Protein AF-A0ABC8TTS1-F1 (afdb_monomer)

Secondary structure (DSSP, 8-state):
-HHHHTT-HHHHHHHHHHHSHHHHHHHHHHHHHHHT--SHHHHHH-HHHHHHHHPPEEEEEEHHHHHHHHHHHHHTT-HHHHHHHHHHEEEEEESSSPPP----S-S-----S--TTSTTSTTS---

Mean predicted aligned error: 11.07 Å

Organism: NCBI:txid185542

Solvent-accessible surface area (backbone atoms only — not comparable to full-atom values): 7894 Å² total; per-residue (Å²): 111,68,42,27,65,73,66,38,44,68,59,37,49,50,52,46,69,76,54,45,73,88,45,36,91,83,38,46,74,59,50,58,57,53,69,68,54,71,41,51,65,40,46,73,71,32,67,68,46,40,48,63,73,69,46,59,45,62,42,79,42,23,46,66,62,52,52,51,50,52,53,47,42,60,73,69,63,38,58,68,59,53,50,50,42,70,72,39,42,43,76,49,72,38,94,56,74,73,76,73,93,61,94,63,94,70,80,65,68,84,74,67,94,78,70,85,73,70,79,72,70,80,78,83,83,84,129

Sequence (127 aa):
MDLVSKGHIQEARAFFNSFREDHEMMHLRDLQKLEGVLSPCHLEEMEFAHSLRQSKVNIKICQNSYDLLLQYLHKTQSIMVLGIINERINFQVSPGQPASISDDAEVVTLVGSGQDAANLLNQKGKH

Nearest PDB structures (foldseek):
  6f3t-assembly4_D  TM=9.350E-01  e=7.774E-07  Homo sapiens
  6f3t-assembly1_A  TM=9.338E-01  e=2.431E-06  Homo sapiens
  6f3t-assembly2_B  TM=9.359E-01  e=2.972E-06  Homo sapiens
  6f3t-assembly3_C  TM=9.343E-01  e=4.157E-06  Homo sapiens
  7egb-assembly1_E  TM=9.299E-01  e=2.078E-05  Homo sapiens

InterPro domains:
  IPR007582 TFIID subunit TAF5, NTD2 domain [PF04494] (1-89)
  IPR007582 TFIID subunit TAF5, NTD2 domain [cd08044] (1-95)
  IPR037264 TFIID subunit TAF5, NTD2 domain superfamily [G3DSA:1.25.40.500] (1-94)
  IPR037264 TFIID subunit TAF5, NTD2 domain superfamily [SSF160897] (1-94)

pLDDT: mean 80.93, std 20.7, range [36.5, 97.0]

Foldseek 3Di:
DVCQLVVVQVVVQVVLVVCVVVCCVPQVVLSVVVNPSRHNVCCVPPPSNVLQQVAAWEDEFEPVVVVVVVVVCVVVVVVVVVVCCVRRYDYPYDHDDGPDPDPPPPPIDSDDPDPPPPPPPPPPPDD

Radius of gyration: 18.24 Å; Cα contacts (8 Å, |Δi|>4): 96; chains: 1; bounding box: 34×31×62 Å

Structure (mmCIF, N/CA/C/O backbone):
data_AF-A0ABC8TTS1-F1
#
_entry.id   AF-A0ABC8TTS1-F1
#
loop_
_atom_site.group_PDB
_atom_site.id
_atom_site.type_symbol
_atom_site.label_atom_id
_atom_site.label_alt_id
_atom_site.label_comp_id
_atom_site.label_asym_id
_atom_site.label_entity_id
_atom_site.label_seq_id
_atom_site.pdbx_PDB_ins_code
_atom_site.Cartn_x
_atom_site.Cartn_y
_atom_site.Cartn_z
_atom_site.occupancy
_atom_site.B_iso_or_equiv
_atom_site.auth_seq_id
_atom_site.auth_comp_id
_atom_site.auth_asym_id
_atom_site.auth_atom_id
_atom_site.pdbx_PDB_model_num
ATOM 1 N N . MET A 1 1 ? -3.459 0.304 7.289 1.00 90.19 1 MET A N 1
ATOM 2 C CA . MET A 1 1 ? -4.885 -0.010 7.548 1.00 90.19 1 MET A CA 1
ATOM 3 C C . MET A 1 1 ? -5.077 -1.378 8.187 1.00 90.19 1 MET A C 1
ATOM 5 O O . MET A 1 1 ? -5.913 -1.503 9.071 1.00 90.19 1 MET A O 1
ATOM 9 N N . ASP A 1 2 ? -4.291 -2.387 7.811 1.00 93.06 2 ASP A N 1
ATOM 10 C CA . ASP A 1 2 ? -4.452 -3.756 8.323 1.00 93.06 2 ASP A CA 1
ATOM 11 C C . ASP A 1 2 ? -4.347 -3.870 9.848 1.00 93.06 2 ASP A C 1
ATOM 13 O O . ASP A 1 2 ? -5.155 -4.564 10.461 1.00 93.06 2 ASP A O 1
ATOM 17 N N . LEU A 1 3 ? -3.412 -3.146 10.477 1.00 94.50 3 LEU A N 1
ATOM 18 C CA . LEU A 1 3 ? -3.299 -3.092 11.940 1.00 94.50 3 LEU A CA 1
ATOM 19 C C . LEU A 1 3 ? -4.595 -2.584 12.591 1.00 94.50 3 LEU A C 1
ATOM 21 O O . LEU A 1 3 ? -5.102 -3.218 13.512 1.00 94.50 3 LEU A O 1
ATOM 25 N N . VAL A 1 4 ? -5.188 -1.515 12.046 1.00 94.25 4 VAL A N 1
ATOM 26 C CA . VAL A 1 4 ? -6.475 -0.974 12.515 1.00 94.25 4 VAL A CA 1
ATOM 27 C C . VAL A 1 4 ? -7.589 -2.006 12.348 1.00 94.25 4 VAL A C 1
ATOM 29 O O . VAL A 1 4 ? -8.341 -2.236 13.287 1.00 94.25 4 VAL A O 1
ATOM 32 N N . SER A 1 5 ? -7.656 -2.691 11.199 1.00 92.31 5 SER A N 1
ATOM 33 C CA . SER A 1 5 ? -8.690 -3.707 10.940 1.00 92.31 5 SER A CA 1
ATOM 34 C C . SER A 1 5 ? -8.628 -4.902 11.896 1.00 92.31 5 SER A C 1
ATOM 36 O O . SER A 1 5 ? -9.651 -5.504 12.198 1.00 92.31 5 SER A O 1
ATOM 38 N N . LYS A 1 6 ? -7.431 -5.219 12.402 1.00 93.38 6 LYS A N 1
ATOM 39 C CA . LYS A 1 6 ? -7.187 -6.296 13.370 1.00 93.38 6 LYS A CA 1
ATOM 40 C C . LYS A 1 6 ? -7.336 -5.838 14.827 1.00 93.38 6 LYS A C 1
ATOM 42 O O . LYS A 1 6 ? -7.136 -6.637 15.733 1.00 93.38 6 LYS A O 1
ATOM 47 N N . GLY A 1 7 ? -7.662 -4.565 15.063 1.00 92.19 7 GLY A N 1
ATOM 48 C CA . GLY A 1 7 ? -7.790 -3.988 16.404 1.00 92.19 7 GLY A CA 1
ATOM 49 C C . GLY A 1 7 ? -6.462 -3.614 17.075 1.00 92.19 7 GLY A C 1
ATOM 50 O O . GLY A 1 7 ? -6.463 -3.216 18.237 1.00 92.19 7 GLY A O 1
ATOM 51 N N . HIS A 1 8 ? -5.334 -3.679 16.361 1.00 95.06 8 HIS A N 1
ATOM 52 C CA . HIS A 1 8 ? -4.005 -3.290 16.851 1.00 95.06 8 HIS A CA 1
ATOM 53 C C . HIS A 1 8 ? -3.808 -1.770 16.750 1.00 95.06 8 HIS A C 1
ATOM 55 O O . HIS A 1 8 ? -3.014 -1.269 15.951 1.00 95.06 8 HIS A O 1
ATOM 61 N N . ILE A 1 9 ? -4.615 -1.012 17.499 1.00 92.62 9 ILE A N 1
ATOM 62 C CA . ILE A 1 9 ? -4.707 0.452 17.361 1.00 92.62 9 ILE A CA 1
ATOM 63 C C . ILE A 1 9 ? -3.421 1.152 17.817 1.00 92.62 9 ILE A C 1
ATOM 65 O O . ILE A 1 9 ? -2.987 2.122 17.194 1.00 92.62 9 ILE A O 1
ATOM 69 N N . GLN A 1 10 ? -2.785 0.656 18.879 1.00 94.06 10 GLN A N 1
ATOM 70 C CA . GLN A 1 10 ? -1.575 1.270 19.427 1.00 94.06 10 GLN A CA 1
ATOM 71 C C . GLN A 1 10 ? -0.384 1.064 18.490 1.00 94.06 10 GLN A C 1
ATOM 73 O O . GLN A 1 10 ? 0.363 2.001 18.219 1.00 94.06 10 GLN A O 1
ATOM 78 N N . GLU A 1 11 ? -0.256 -0.136 17.931 1.00 95.62 11 GLU A N 1
ATOM 79 C CA . GLU A 1 11 ? 0.749 -0.486 16.935 1.00 95.62 11 GLU A CA 1
ATOM 80 C C . GLU A 1 11 ? 0.517 0.284 15.634 1.00 95.62 11 GLU A C 1
ATOM 82 O O . GLU A 1 11 ? 1.469 0.795 15.049 1.00 95.62 11 GLU A O 1
ATOM 87 N N . ALA A 1 12 ? -0.743 0.436 15.207 1.00 95.06 12 ALA A N 1
ATOM 88 C CA . ALA A 1 12 ? -1.093 1.255 14.050 1.00 95.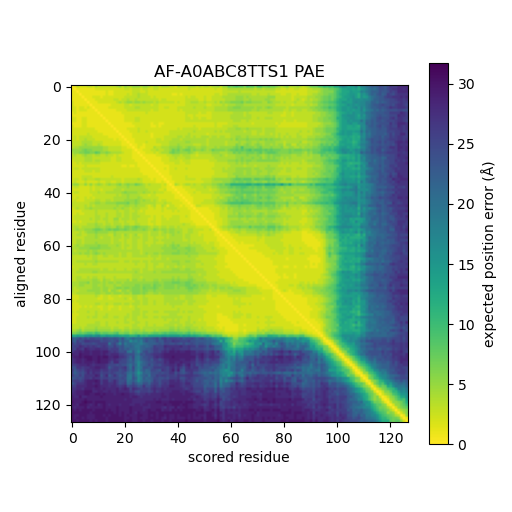06 12 ALA A CA 1
ATOM 89 C C . ALA A 1 12 ? -0.674 2.719 14.241 1.00 95.06 12 ALA A C 1
ATOM 91 O O . ALA A 1 12 ? -0.093 3.312 13.333 1.00 95.06 12 ALA A O 1
ATOM 92 N N . ARG A 1 13 ? -0.934 3.291 15.424 1.00 94.19 13 ARG A N 1
ATOM 93 C CA . ARG A 1 13 ? -0.553 4.668 15.758 1.00 94.19 13 ARG A CA 1
ATOM 94 C C . ARG A 1 13 ? 0.961 4.837 15.827 1.00 94.19 13 ARG A C 1
ATOM 96 O O . ARG A 1 13 ? 1.480 5.813 15.293 1.00 94.19 13 ARG A O 1
ATOM 103 N N . ALA A 1 14 ? 1.660 3.902 16.467 1.00 96.00 14 ALA A N 1
ATOM 104 C CA . ALA A 1 14 ? 3.116 3.920 16.534 1.00 96.00 14 ALA A CA 1
ATOM 105 C C . ALA A 1 14 ? 3.723 3.859 15.127 1.00 96.00 14 ALA A C 1
ATOM 107 O O . ALA A 1 14 ? 4.528 4.713 14.777 1.00 96.00 14 ALA A O 1
ATOM 108 N N . PHE A 1 15 ? 3.254 2.926 14.291 1.00 95.75 15 PHE A N 1
ATOM 109 C CA . PHE A 1 15 ? 3.681 2.808 12.899 1.00 95.75 15 PHE A CA 1
ATOM 110 C C . PHE A 1 15 ? 3.427 4.099 12.112 1.00 95.75 15 PHE A C 1
ATOM 112 O O . PHE A 1 15 ? 4.331 4.608 11.458 1.00 95.75 15 PHE A O 1
ATOM 119 N N . PHE A 1 16 ? 2.222 4.668 12.204 1.00 95.19 16 PHE A N 1
ATOM 120 C CA . PHE A 1 16 ? 1.896 5.914 11.512 1.00 95.19 16 PHE A CA 1
ATOM 121 C C . PHE A 1 16 ? 2.832 7.056 11.930 1.00 95.19 16 PHE A C 1
ATOM 123 O O . PHE A 1 16 ? 3.414 7.717 11.076 1.00 95.19 16 PHE A O 1
ATOM 130 N N . ASN A 1 17 ? 3.042 7.251 13.231 1.00 95.06 17 ASN A N 1
ATOM 131 C CA . AS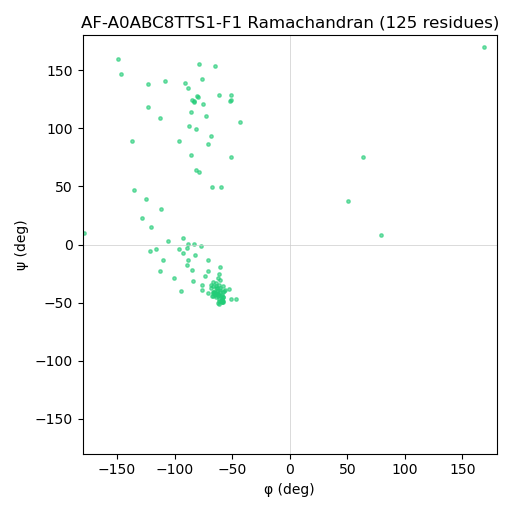N A 1 17 ? 3.900 8.324 13.730 1.00 95.06 17 ASN A CA 1
ATOM 132 C C . ASN A 1 17 ? 5.377 8.137 13.364 1.00 95.06 17 ASN A C 1
ATOM 134 O O . ASN A 1 17 ? 6.061 9.129 13.148 1.00 95.06 17 ASN A O 1
ATOM 138 N N . SER A 1 18 ? 5.866 6.898 13.275 1.00 96.62 18 SER A N 1
ATOM 139 C CA . SER A 1 18 ? 7.264 6.623 12.926 1.00 96.62 18 SER A CA 1
ATOM 140 C C . SER A 1 18 ? 7.602 6.860 11.454 1.00 96.62 18 SER A C 1
ATOM 142 O O . SER A 1 18 ? 8.759 7.133 11.164 1.00 96.62 18 SER A O 1
ATOM 144 N N . PHE A 1 19 ? 6.633 6.740 10.538 1.00 95.12 19 PHE A N 1
ATOM 145 C CA . PHE A 1 19 ? 6.898 6.762 9.089 1.00 95.12 19 PHE A CA 1
ATOM 146 C C . PHE A 1 19 ? 6.166 7.872 8.321 1.00 95.12 19 PHE A C 1
ATOM 148 O O . PHE A 1 19 ? 6.386 8.034 7.124 1.00 95.12 19 PHE A O 1
ATOM 155 N N . ARG A 1 20 ? 5.278 8.649 8.958 1.00 93.38 20 ARG A N 1
ATOM 156 C CA . ARG A 1 20 ? 4.498 9.686 8.252 1.00 93.38 20 ARG A CA 1
ATOM 157 C C . ARG A 1 20 ? 5.353 10.808 7.659 1.00 93.38 20 ARG A C 1
ATOM 159 O O . ARG A 1 20 ? 4.994 11.333 6.608 1.00 93.38 20 ARG A O 1
ATOM 166 N N . GLU A 1 21 ? 6.455 11.165 8.317 1.00 94.50 21 GLU A N 1
ATOM 167 C CA . GLU A 1 21 ? 7.305 12.299 7.924 1.00 94.50 21 GLU A CA 1
ATOM 168 C C . GLU A 1 21 ? 7.940 12.073 6.543 1.00 94.50 21 GLU A C 1
ATOM 170 O O . GLU A 1 21 ? 7.981 12.996 5.730 1.00 94.50 21 GLU A O 1
ATOM 175 N N . ASP A 1 22 ? 8.293 10.823 6.215 1.00 93.25 22 ASP A N 1
ATOM 176 C CA . ASP A 1 22 ? 8.861 10.427 4.914 1.00 93.25 22 ASP A CA 1
ATOM 177 C C . ASP A 1 22 ? 7.920 10.715 3.728 1.00 93.25 22 ASP A C 1
ATOM 179 O O . ASP A 1 22 ? 8.350 10.790 2.576 1.00 93.25 22 ASP A O 1
ATOM 183 N N . HIS A 1 23 ? 6.624 10.884 3.997 1.00 91.06 23 HIS A N 1
ATOM 184 C CA . HIS A 1 23 ? 5.585 11.077 2.987 1.00 91.06 23 HIS A CA 1
ATOM 185 C C . HIS A 1 23 ? 4.892 12.445 3.076 1.00 91.06 23 HIS A C 1
ATOM 187 O O . HIS A 1 23 ? 4.051 12.763 2.230 1.00 91.06 23 HIS A O 1
ATOM 193 N N . GLU A 1 24 ? 5.234 13.270 4.068 1.00 89.69 24 GLU A N 1
ATOM 194 C CA . GLU A 1 24 ? 4.504 14.498 4.389 1.00 89.69 24 GLU A CA 1
ATOM 195 C C . GLU A 1 24 ? 4.562 15.531 3.260 1.00 89.69 24 GLU A C 1
ATOM 197 O O . GLU A 1 24 ? 3.530 16.097 2.896 1.00 89.69 24 GLU A O 1
ATOM 202 N N . MET A 1 25 ? 5.730 15.705 2.630 1.00 89.81 25 MET A N 1
ATOM 203 C CA . MET A 1 25 ? 5.911 16.690 1.554 1.00 89.81 25 MET A CA 1
ATOM 204 C C . MET A 1 25 ? 4.965 16.480 0.365 1.00 89.81 25 MET A C 1
ATOM 206 O O . MET A 1 25 ? 4.518 17.459 -0.229 1.00 89.81 25 MET A O 1
ATOM 210 N N . MET A 1 26 ? 4.646 15.228 0.016 1.00 87.25 26 MET A N 1
ATOM 211 C CA . MET A 1 26 ? 3.799 14.919 -1.145 1.00 87.25 26 MET A CA 1
ATOM 212 C C . MET A 1 26 ? 2.347 14.596 -0.770 1.00 87.25 26 MET A C 1
ATOM 214 O O . MET A 1 26 ? 1.441 14.860 -1.560 1.00 87.25 26 MET A O 1
ATOM 218 N N . HIS A 1 27 ? 2.097 14.062 0.432 1.00 91.12 27 HIS A N 1
ATOM 219 C CA . HIS A 1 27 ? 0.803 13.467 0.789 1.00 91.12 27 HIS A CA 1
ATOM 220 C C . HIS A 1 27 ? 0.188 14.000 2.095 1.00 91.12 27 HIS A C 1
ATOM 222 O O . HIS A 1 27 ? -0.673 13.337 2.672 1.00 91.12 27 HIS A O 1
ATOM 228 N N . LEU A 1 28 ? 0.553 15.206 2.555 1.00 91.56 28 LEU A N 1
ATOM 229 C CA . LEU A 1 28 ? 0.061 15.783 3.820 1.00 91.56 28 LEU A CA 1
ATOM 230 C C . LEU A 1 28 ? -1.464 15.664 4.017 1.00 91.56 28 LEU A C 1
ATOM 232 O O . LEU A 1 28 ? -1.920 15.237 5.075 1.00 91.56 28 LEU A O 1
ATOM 236 N N . ARG A 1 29 ? -2.269 16.006 3.001 1.00 92.50 29 ARG A N 1
ATOM 237 C CA . ARG A 1 29 ? -3.743 15.954 3.110 1.00 92.50 29 ARG A CA 1
ATOM 238 C C . ARG A 1 29 ? -4.272 14.536 3.314 1.00 92.50 29 ARG A C 1
ATOM 240 O O . ARG A 1 29 ? -5.239 14.346 4.049 1.00 92.50 29 ARG A O 1
ATOM 247 N N . ASP A 1 30 ? -3.658 13.552 2.669 1.00 91.31 30 ASP A N 1
ATOM 248 C CA . ASP A 1 30 ? -4.069 12.155 2.793 1.00 91.31 30 ASP A CA 1
ATOM 249 C C . ASP A 1 30 ? -3.594 11.566 4.122 1.00 91.31 30 ASP A C 1
ATOM 251 O O . ASP A 1 30 ? -4.339 10.823 4.757 1.00 91.31 30 ASP A O 1
ATOM 255 N N . LEU A 1 31 ? -2.415 11.972 4.604 1.00 93.50 31 LEU A N 1
ATOM 256 C CA . LEU A 1 31 ? -1.927 11.622 5.939 1.00 93.50 31 LEU A CA 1
ATOM 257 C C . LEU A 1 31 ? -2.845 12.166 7.040 1.00 93.50 31 LEU A C 1
ATOM 259 O O . LEU A 1 31 ? -3.184 11.421 7.953 1.00 93.50 31 LEU A O 1
ATOM 263 N N . GLN A 1 32 ? -3.322 13.410 6.928 1.00 92.69 32 GLN A N 1
ATOM 264 C CA . GLN A 1 32 ? -4.288 13.984 7.876 1.00 92.69 32 GLN A CA 1
ATOM 265 C C . GLN A 1 32 ? -5.604 13.192 7.915 1.00 92.69 32 GLN A C 1
ATOM 267 O O . GLN A 1 32 ? -6.154 12.944 8.987 1.00 92.69 32 GLN A O 1
ATOM 272 N N . LYS A 1 33 ? -6.106 12.748 6.754 1.00 92.56 33 LYS A N 1
ATOM 273 C CA . LYS A 1 33 ? -7.295 11.880 6.692 1.00 92.56 33 LYS A CA 1
ATOM 274 C C . LYS A 1 33 ? -7.018 10.505 7.292 1.00 92.56 33 LYS A C 1
ATOM 276 O O . LYS A 1 33 ? -7.870 9.968 7.995 1.00 92.56 33 LYS A O 1
ATOM 281 N N . LEU A 1 34 ? -5.839 9.944 7.025 1.00 92.50 34 LEU A N 1
ATOM 282 C CA . LEU A 1 34 ? -5.426 8.638 7.528 1.00 92.50 34 LEU A CA 1
ATOM 283 C C . LEU A 1 34 ? -5.245 8.637 9.053 1.00 92.50 34 LEU A C 1
ATOM 285 O O . LEU A 1 34 ? -5.607 7.658 9.699 1.00 92.50 34 LEU A O 1
ATOM 289 N N . GLU A 1 35 ? -4.767 9.739 9.635 1.00 92.81 35 GLU A N 1
ATOM 290 C CA . GLU A 1 35 ? -4.628 9.918 11.087 1.00 92.81 35 GLU A CA 1
ATOM 291 C C . GLU A 1 35 ? -5.976 9.820 11.824 1.00 92.81 35 GLU A C 1
ATOM 293 O O . GLU A 1 35 ? -6.034 9.338 12.956 1.00 92.81 35 GLU A O 1
ATOM 298 N N . GLY A 1 36 ? -7.079 10.206 11.171 1.00 89.69 36 GLY A N 1
ATOM 299 C CA . GLY A 1 36 ? -8.437 10.071 11.710 1.00 89.69 36 GLY A CA 1
ATOM 300 C C . GLY A 1 36 ? -8.957 8.627 11.779 1.00 89.69 36 GLY A C 1
ATOM 301 O O . GLY A 1 36 ? -9.949 8.352 12.455 1.00 89.69 36 GLY A O 1
ATOM 302 N N . VAL A 1 37 ? -8.288 7.671 11.129 1.00 91.62 37 VAL A N 1
ATOM 303 C CA . VAL A 1 37 ? -8.746 6.279 11.027 1.00 91.62 37 VAL A CA 1
ATOM 304 C C . VAL A 1 37 ? -8.299 5.474 12.252 1.00 91.62 37 VAL A C 1
ATOM 306 O O . VAL A 1 37 ? -7.346 4.698 12.225 1.00 91.62 37 VAL A O 1
ATOM 309 N N . LEU A 1 38 ? -9.006 5.684 13.361 1.00 86.81 38 LEU A N 1
ATOM 310 C CA . LEU A 1 38 ? -8.645 5.139 14.678 1.00 86.81 38 LEU A CA 1
ATOM 311 C C . LEU A 1 38 ? -9.342 3.830 15.090 1.00 86.81 38 LEU A C 1
ATOM 313 O O . LEU A 1 38 ? -9.056 3.313 16.168 1.00 86.81 38 LEU A O 1
ATOM 317 N N . SER A 1 39 ? -10.270 3.299 14.292 1.00 90.12 39 SER A N 1
ATOM 318 C CA . SER A 1 39 ? -11.055 2.112 14.653 1.00 90.12 39 SER A CA 1
ATOM 319 C C . SER A 1 39 ? -11.442 1.287 13.419 1.00 90.12 39 SER A C 1
ATOM 321 O O . SER A 1 39 ? -11.446 1.827 12.309 1.00 90.12 39 SER A O 1
ATOM 323 N N . PRO A 1 40 ? -11.794 -0.004 13.583 1.00 89.69 40 PRO A N 1
ATOM 324 C CA . PRO A 1 40 ? -12.347 -0.805 12.495 1.00 89.69 40 PRO A CA 1
ATOM 325 C C . PRO A 1 40 ? -13.598 -0.179 11.864 1.00 89.69 40 PRO A C 1
ATOM 327 O O . PRO A 1 40 ? -13.696 -0.172 10.643 1.00 89.69 40 PRO A O 1
ATOM 330 N N . CYS A 1 41 ? -14.493 0.422 12.659 1.00 90.75 41 CYS A N 1
ATOM 331 C CA . CYS A 1 41 ? -15.701 1.080 12.146 1.00 90.75 41 CYS A CA 1
ATOM 332 C C . CYS A 1 41 ? -15.359 2.237 11.196 1.00 90.75 41 CYS A C 1
ATOM 334 O O . CYS A 1 41 ? -15.963 2.374 10.138 1.00 90.75 41 CYS A O 1
ATOM 336 N N . HIS A 1 42 ? -14.310 3.010 11.498 1.00 91.06 42 HIS A N 1
ATOM 337 C CA . HIS A 1 42 ? -13.846 4.076 10.605 1.00 91.06 42 HIS A CA 1
ATOM 338 C C . HIS A 1 42 ? -13.385 3.551 9.237 1.00 91.06 42 HIS A C 1
ATOM 340 O O . HIS A 1 42 ? -13.435 4.287 8.257 1.00 91.06 42 HIS A O 1
ATOM 346 N N . LEU A 1 43 ? -12.947 2.290 9.136 1.00 8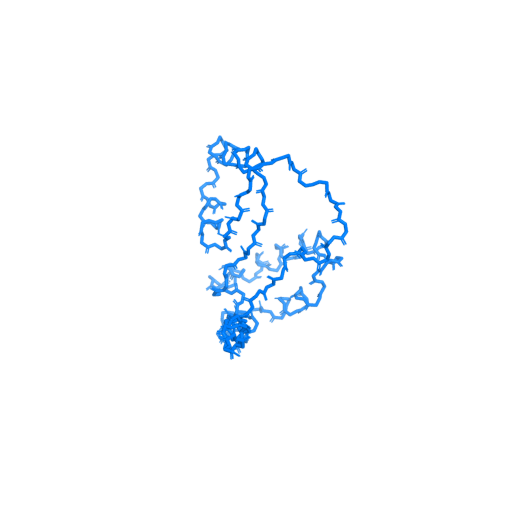8.38 43 LEU A N 1
ATOM 347 C CA . LEU A 1 43 ? -12.588 1.690 7.847 1.00 88.38 43 LEU A CA 1
ATOM 348 C C . LEU A 1 43 ? -13.804 1.417 6.957 1.00 88.38 43 LEU A C 1
ATOM 350 O O . LEU A 1 43 ? -13.628 1.283 5.746 1.00 88.38 43 LEU A O 1
ATOM 354 N N . GLU A 1 44 ? -14.987 1.291 7.553 1.00 86.62 44 GLU A N 1
ATOM 355 C CA . GLU A 1 44 ? -16.255 1.042 6.865 1.00 86.62 44 GLU A CA 1
ATOM 356 C C . GLU A 1 44 ? -16.994 2.355 6.581 1.00 86.62 44 GLU A C 1
ATOM 358 O O . GLU A 1 44 ? -17.539 2.534 5.496 1.00 86.62 44 GLU A O 1
ATOM 363 N N . GLU A 1 45 ? -16.963 3.294 7.528 1.00 89.06 45 GLU A N 1
ATOM 364 C CA . GLU A 1 45 ? -17.710 4.553 7.458 1.00 89.06 45 GLU A CA 1
ATOM 365 C C . GLU A 1 45 ? -16.986 5.652 6.666 1.00 89.06 45 GLU A C 1
ATOM 367 O O . GLU A 1 45 ? -17.629 6.494 6.037 1.00 89.06 45 GLU A O 1
ATOM 372 N N . MET A 1 46 ? -15.648 5.677 6.682 1.00 91.81 46 MET A N 1
ATOM 373 C CA . MET A 1 46 ? -14.889 6.712 5.979 1.00 91.81 46 MET A CA 1
ATOM 374 C C . MET A 1 46 ? -14.670 6.325 4.516 1.00 91.81 46 MET A C 1
ATOM 376 O O . MET A 1 46 ? -13.878 5.435 4.203 1.00 91.81 46 MET A O 1
ATOM 380 N N . GLU A 1 47 ? -15.272 7.086 3.600 1.00 89.94 47 GLU A N 1
ATOM 381 C CA . GLU A 1 47 ? -15.106 6.914 2.148 1.00 89.94 47 GLU A CA 1
ATOM 382 C C . GLU A 1 47 ? -13.629 6.894 1.717 1.00 89.94 47 GLU A C 1
ATOM 384 O O . GLU A 1 47 ? -13.224 6.095 0.871 1.00 89.94 47 GLU A O 1
ATOM 389 N N . PHE A 1 48 ? -12.794 7.729 2.344 1.00 90.06 48 PHE A N 1
ATOM 390 C CA . PHE A 1 48 ? -11.348 7.738 2.113 1.00 90.06 48 PHE A CA 1
ATOM 391 C C . PHE A 1 48 ? -10.700 6.382 2.428 1.00 90.06 48 PHE A C 1
ATOM 393 O O . PHE A 1 48 ? -9.929 5.860 1.622 1.00 90.06 48 PHE A O 1
ATOM 400 N N . ALA A 1 49 ? -11.029 5.793 3.581 1.00 90.38 49 ALA A N 1
ATOM 401 C CA . ALA A 1 49 ? -10.473 4.514 4.009 1.00 90.38 49 ALA A CA 1
ATOM 402 C C . ALA A 1 49 ? -10.919 3.374 3.087 1.00 90.38 49 ALA A C 1
ATOM 404 O O . ALA A 1 49 ? -10.106 2.520 2.726 1.00 90.38 49 ALA A O 1
ATOM 405 N N . HIS A 1 50 ? -12.186 3.393 2.672 1.00 89.25 50 HIS A N 1
ATOM 406 C CA . HIS A 1 50 ? -12.739 2.445 1.714 1.00 89.25 50 HIS A CA 1
ATOM 407 C C . HIS A 1 50 ? -12.036 2.547 0.353 1.00 89.25 50 HIS A C 1
ATOM 409 O O . HIS A 1 50 ? -11.537 1.546 -0.162 1.00 89.25 50 HIS A O 1
ATOM 415 N N . SER A 1 51 ? -11.913 3.763 -0.187 1.00 89.56 51 SER A N 1
ATOM 416 C CA . SER A 1 51 ? -11.268 4.021 -1.482 1.00 89.56 51 SER A CA 1
ATOM 417 C C . SER A 1 51 ? -9.815 3.550 -1.485 1.00 89.56 51 SER A C 1
ATOM 419 O O . SER A 1 51 ? -9.422 2.768 -2.347 1.00 89.56 51 SER A O 1
ATOM 421 N N . LEU A 1 52 ? -9.044 3.926 -0.458 1.00 87.88 52 LEU A N 1
ATOM 422 C CA . LEU A 1 52 ? -7.643 3.529 -0.302 1.00 87.88 52 LEU A CA 1
ATOM 423 C C . LEU A 1 52 ? -7.473 2.002 -0.188 1.00 87.88 52 LEU A C 1
ATOM 425 O O . LEU A 1 52 ? -6.497 1.443 -0.685 1.00 87.88 52 LEU A O 1
ATOM 429 N N . ARG A 1 53 ? -8.424 1.306 0.452 1.00 88.44 53 ARG A N 1
ATOM 430 C CA . ARG A 1 53 ? -8.421 -0.161 0.602 1.00 88.44 53 ARG A CA 1
ATOM 431 C C . ARG A 1 53 ? -8.962 -0.915 -0.609 1.00 88.44 53 ARG A C 1
ATOM 433 O O . ARG A 1 53 ? -8.853 -2.140 -0.622 1.00 88.44 53 ARG A O 1
ATOM 440 N N . GLN A 1 54 ? -9.544 -0.259 -1.600 1.00 86.88 54 GLN A N 1
ATOM 441 C CA . GLN A 1 54 ? -10.045 -0.940 -2.799 1.00 86.88 54 GLN A CA 1
ATOM 442 C C . GLN A 1 54 ? -9.257 -0.582 -4.053 1.00 86.88 54 GLN A C 1
ATOM 444 O O . GLN A 1 54 ? -9.216 -1.371 -4.994 1.00 86.88 54 GLN A O 1
ATOM 449 N N . SER A 1 55 ? -8.573 0.561 -4.057 1.00 88.31 55 SER A N 1
ATOM 450 C CA . SER A 1 55 ? -7.694 0.951 -5.150 1.00 88.31 55 SER A CA 1
ATOM 451 C C . SER A 1 55 ? -6.365 0.196 -5.112 1.00 88.31 55 SER A C 1
ATOM 453 O O . SER A 1 55 ? -5.769 0.024 -4.044 1.00 88.31 55 SER A O 1
ATOM 455 N N . LYS A 1 56 ? -5.853 -0.168 -6.291 1.00 92.94 56 LYS A N 1
ATOM 456 C CA . LYS A 1 56 ? -4.426 -0.445 -6.477 1.00 92.94 56 LYS A CA 1
ATOM 457 C C . LYS A 1 56 ? -3.711 0.834 -6.892 1.00 92.94 56 LYS A C 1
ATOM 459 O O . LYS A 1 56 ? -4.209 1.580 -7.731 1.00 92.94 56 LYS A O 1
ATOM 464 N N . VAL A 1 57 ? -2.527 1.057 -6.341 1.00 90.88 57 VAL A N 1
ATOM 465 C CA . VAL A 1 57 ? -1.661 2.169 -6.726 1.00 90.88 57 VAL A CA 1
ATOM 466 C C . VAL A 1 57 ? -0.912 1.806 -8.002 1.00 90.88 57 VAL A C 1
ATOM 468 O O . VAL A 1 57 ? -0.269 0.760 -8.072 1.00 90.88 57 VAL A O 1
ATOM 471 N N . ASN A 1 58 ? -0.974 2.673 -9.009 1.00 93.12 58 ASN A N 1
ATOM 472 C CA . ASN A 1 58 ? -0.197 2.510 -10.231 1.00 93.12 58 ASN A CA 1
ATOM 473 C C . ASN A 1 58 ? 1.208 3.088 -10.040 1.00 93.12 58 ASN A C 1
ATOM 475 O O . ASN A 1 58 ? 1.349 4.265 -9.717 1.00 93.12 58 ASN A O 1
ATOM 479 N N . ILE A 1 59 ? 2.242 2.278 -10.271 1.00 92.94 59 ILE A N 1
ATOM 480 C CA . ILE A 1 59 ? 3.640 2.718 -10.198 1.00 92.94 59 ILE A CA 1
ATOM 481 C C . ILE A 1 59 ? 4.317 2.439 -11.534 1.00 92.94 59 ILE A C 1
ATOM 483 O O . ILE A 1 59 ? 4.435 1.287 -11.952 1.00 92.94 59 ILE A O 1
ATOM 487 N N . LYS A 1 60 ? 4.786 3.500 -12.194 1.00 92.94 60 LYS A N 1
ATOM 488 C CA . LYS A 1 60 ? 5.644 3.400 -13.379 1.00 92.94 60 LYS A CA 1
ATOM 489 C C . LYS A 1 60 ? 7.073 3.107 -12.923 1.00 92.94 60 LYS A C 1
ATOM 491 O O . LYS A 1 60 ? 7.610 3.814 -12.075 1.00 92.94 60 LYS A O 1
ATOM 496 N N . ILE A 1 61 ? 7.684 2.062 -13.471 1.00 93.00 61 ILE A N 1
ATOM 497 C CA . ILE A 1 61 ? 9.042 1.634 -13.113 1.00 93.00 61 ILE A CA 1
ATOM 498 C C . ILE A 1 61 ? 9.742 1.060 -14.346 1.00 93.00 61 ILE A C 1
ATOM 500 O O . ILE A 1 61 ? 9.100 0.458 -15.204 1.00 93.00 61 ILE A O 1
ATOM 504 N N . CYS A 1 62 ? 11.056 1.237 -14.465 1.00 93.06 62 CYS A N 1
ATOM 505 C CA . CYS A 1 62 ? 11.804 0.589 -15.539 1.00 93.06 62 CYS A CA 1
ATOM 506 C C . CYS A 1 62 ? 12.076 -0.888 -15.218 1.00 93.06 62 CYS A C 1
ATOM 508 O O . CYS A 1 62 ? 12.161 -1.275 -14.049 1.00 93.06 62 CYS A O 1
ATOM 510 N N . GLN A 1 63 ? 12.273 -1.699 -16.261 1.00 92.50 63 GLN A N 1
ATOM 511 C CA . GLN A 1 63 ? 12.509 -3.142 -16.124 1.00 92.50 63 GLN A CA 1
ATOM 512 C C . GLN A 1 63 ? 13.629 -3.476 -15.126 1.00 92.50 63 GLN A C 1
ATOM 514 O O . GLN A 1 63 ? 13.427 -4.281 -14.224 1.00 92.50 63 GLN A O 1
ATOM 519 N N . ASN A 1 64 ? 14.777 -2.795 -15.215 1.00 93.38 64 ASN A N 1
ATOM 520 C CA . ASN A 1 64 ? 15.920 -3.081 -14.344 1.00 93.38 64 ASN A CA 1
ATOM 521 C C . ASN A 1 64 ? 15.607 -2.851 -12.854 1.00 93.38 64 ASN A C 1
ATOM 523 O O . ASN A 1 64 ? 15.962 -3.665 -12.007 1.00 93.38 64 ASN A O 1
ATOM 527 N N . SER A 1 65 ? 14.920 -1.756 -12.517 1.00 94.56 65 SER A N 1
ATOM 528 C CA . SER A 1 65 ? 14.544 -1.475 -11.126 1.00 94.56 65 SER A CA 1
ATOM 529 C C . SER A 1 65 ? 13.493 -2.459 -10.609 1.00 94.56 65 SER A C 1
ATOM 531 O O . SER A 1 65 ? 13.536 -2.833 -9.438 1.00 94.56 65 SER A O 1
ATOM 533 N N . TYR A 1 66 ? 12.574 -2.903 -11.472 1.00 95.12 66 TYR A N 1
ATOM 534 C CA . TYR A 1 66 ? 11.599 -3.937 -11.127 1.00 95.12 66 TYR A CA 1
ATOM 535 C C . TYR A 1 66 ? 12.278 -5.282 -10.824 1.00 95.12 66 TYR A C 1
ATOM 537 O O . TYR A 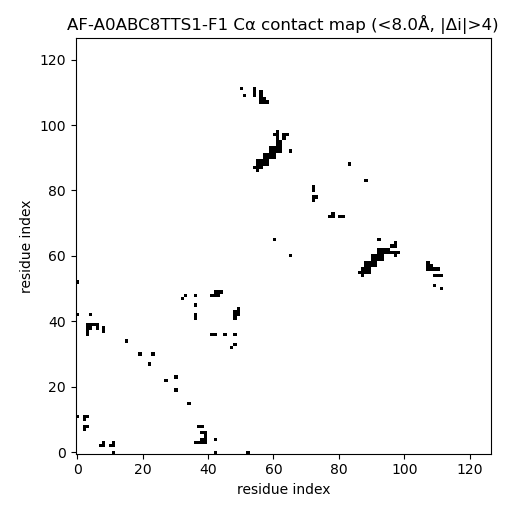1 66 ? 11.990 -5.897 -9.795 1.00 95.12 66 TYR A O 1
ATOM 545 N N . ASP A 1 67 ? 13.238 -5.695 -11.654 1.00 94.81 67 ASP A N 1
ATOM 546 C CA . ASP A 1 67 ? 13.982 -6.944 -11.463 1.00 94.81 67 ASP A CA 1
ATOM 547 C C . ASP A 1 67 ? 14.810 -6.916 -10.169 1.00 94.81 67 ASP A C 1
ATOM 549 O O . ASP A 1 67 ? 14.799 -7.881 -9.402 1.00 94.81 67 ASP A O 1
ATOM 553 N N . LEU A 1 68 ? 15.475 -5.790 -9.876 1.00 96.31 68 LEU A N 1
ATOM 554 C CA . LEU A 1 68 ? 16.226 -5.603 -8.629 1.00 96.31 68 LEU A CA 1
ATOM 555 C C . LEU A 1 68 ? 15.320 -5.653 -7.393 1.00 96.31 68 LEU A C 1
ATOM 557 O O . LEU A 1 68 ? 15.682 -6.285 -6.397 1.00 96.31 68 LEU A O 1
ATOM 561 N N . LEU A 1 69 ? 14.140 -5.025 -7.453 1.00 95.88 69 LEU A N 1
ATOM 562 C CA . LEU A 1 69 ? 13.147 -5.094 -6.381 1.00 95.88 69 LEU A CA 1
ATOM 563 C C . LEU A 1 69 ? 12.733 -6.547 -6.125 1.00 95.88 69 LEU A C 1
ATOM 565 O O . LEU A 1 69 ? 12.765 -7.008 -4.983 1.00 95.88 69 LEU A O 1
ATOM 569 N N . LEU A 1 70 ? 12.382 -7.284 -7.181 1.00 95.00 70 LEU A N 1
ATOM 570 C CA . LEU A 1 70 ? 11.930 -8.666 -7.058 1.00 95.00 70 LEU A CA 1
ATOM 571 C C . LEU A 1 70 ? 13.049 -9.580 -6.535 1.00 95.00 70 LEU A C 1
ATOM 573 O O . LEU A 1 70 ? 12.828 -10.371 -5.615 1.00 95.00 70 LEU A O 1
ATOM 577 N N . GLN A 1 71 ? 14.270 -9.425 -7.054 1.00 96.31 71 GLN A N 1
ATOM 578 C CA . GLN A 1 71 ? 15.445 -10.154 -6.581 1.00 96.31 71 GLN A CA 1
ATOM 579 C C . GLN A 1 71 ? 15.701 -9.904 -5.091 1.00 96.31 71 GLN A C 1
ATOM 581 O O . GLN A 1 71 ? 15.956 -10.852 -4.343 1.00 96.31 71 GLN A O 1
ATOM 586 N N . TYR A 1 72 ? 15.623 -8.645 -4.650 1.00 97.00 72 TYR A N 1
ATOM 587 C CA . TYR A 1 72 ? 15.799 -8.286 -3.248 1.00 97.00 72 TYR A CA 1
ATOM 588 C C . TYR A 1 72 ? 14.739 -8.954 -2.367 1.00 97.00 72 TYR A C 1
ATOM 590 O O . TYR A 1 72 ? 15.103 -9.650 -1.421 1.00 97.00 72 TYR A O 1
ATOM 598 N N . LEU A 1 73 ? 13.455 -8.828 -2.720 1.00 95.81 73 LEU A N 1
ATOM 599 C CA . LEU A 1 73 ? 12.340 -9.386 -1.946 1.00 95.81 73 LEU A CA 1
ATOM 600 C C . LEU A 1 73 ? 12.408 -10.913 -1.817 1.00 95.81 73 LEU A C 1
ATOM 602 O O . LEU A 1 73 ? 12.101 -11.457 -0.753 1.00 95.81 73 LEU A O 1
ATOM 606 N N . HIS A 1 74 ? 12.836 -11.611 -2.873 1.00 94.44 74 HIS A N 1
ATOM 607 C CA . HIS A 1 74 ? 13.073 -13.052 -2.811 1.00 94.44 74 HIS A CA 1
ATOM 608 C C . HIS A 1 74 ? 14.263 -13.399 -1.917 1.00 94.44 74 HIS A C 1
ATOM 610 O O . HIS A 1 74 ? 14.164 -14.311 -1.096 1.00 94.44 74 HIS A O 1
ATOM 616 N N . LYS A 1 75 ? 15.375 -12.663 -2.040 1.00 96.00 75 LYS A N 1
ATOM 617 C CA . LYS A 1 75 ? 16.587 -12.896 -1.246 1.00 96.00 75 LYS A CA 1
ATOM 618 C C . LYS A 1 75 ? 16.346 -12.687 0.250 1.00 96.00 75 LYS A C 1
ATOM 620 O O . LYS A 1 75 ? 16.856 -13.461 1.053 1.00 96.00 75 LYS A O 1
ATOM 625 N N . THR A 1 76 ? 15.580 -11.667 0.627 1.00 96.50 76 THR A N 1
ATOM 626 C CA . THR A 1 76 ? 15.234 -11.375 2.027 1.00 96.50 76 THR A CA 1
ATOM 627 C C . THR A 1 76 ? 14.052 -12.192 2.543 1.00 96.50 76 THR A C 1
ATOM 629 O O . THR A 1 76 ? 13.667 -12.023 3.698 1.00 96.50 76 THR A O 1
ATOM 632 N N . GLN A 1 77 ? 13.464 -13.064 1.711 1.00 95.00 77 GLN A N 1
ATOM 633 C CA . GLN A 1 77 ? 12.262 -13.842 2.030 1.00 95.00 77 GLN A CA 1
ATOM 634 C C . GLN A 1 77 ? 11.120 -12.967 2.580 1.00 95.00 77 GLN A C 1
ATOM 636 O O . GLN A 1 77 ? 10.369 -13.369 3.470 1.00 95.00 77 GLN A O 1
ATOM 641 N N . SER A 1 78 ? 10.970 -11.752 2.046 1.00 94.81 78 SER A N 1
ATOM 642 C CA . SER A 1 78 ? 9.997 -10.762 2.521 1.00 94.81 78 SER A CA 1
ATOM 643 C C . SER A 1 78 ? 8.584 -11.057 2.006 1.00 94.81 78 SER A C 1
ATOM 645 O O . SER A 1 78 ? 7.984 -10.255 1.292 1.00 94.81 78 SER A O 1
ATOM 647 N N . ILE A 1 79 ? 8.033 -12.212 2.391 1.00 94.31 79 ILE A N 1
ATOM 648 C CA . ILE A 1 79 ? 6.736 -12.729 1.923 1.00 94.31 79 ILE A CA 1
ATOM 649 C C . ILE 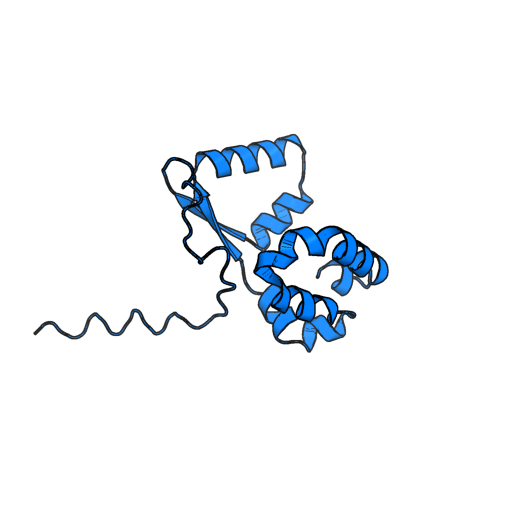A 1 79 ? 5.600 -11.736 2.200 1.00 94.31 79 ILE A C 1
ATOM 651 O O . ILE A 1 79 ? 4.745 -11.526 1.344 1.00 94.31 79 ILE A O 1
ATOM 655 N N . MET A 1 80 ? 5.609 -11.083 3.367 1.00 94.31 80 MET A N 1
ATOM 656 C CA . MET A 1 80 ? 4.600 -10.078 3.721 1.00 94.31 80 MET A CA 1
ATOM 657 C C . MET A 1 80 ? 4.616 -8.892 2.749 1.00 94.31 80 MET A C 1
ATOM 659 O O . MET A 1 80 ? 3.569 -8.494 2.248 1.00 94.31 80 MET A O 1
ATOM 663 N N . VAL A 1 81 ? 5.802 -8.359 2.444 1.00 94.88 81 VAL A N 1
ATOM 664 C CA . VAL A 1 81 ? 5.960 -7.225 1.522 1.00 94.88 81 VAL A CA 1
ATOM 665 C C . VAL A 1 81 ? 5.565 -7.633 0.104 1.00 94.88 81 VAL A C 1
ATOM 667 O O . VAL A 1 81 ? 4.850 -6.892 -0.562 1.00 94.88 81 VAL A O 1
ATOM 670 N N . LEU A 1 82 ? 5.950 -8.836 -0.335 1.00 94.94 82 LEU A N 1
ATOM 671 C CA . LEU A 1 82 ? 5.544 -9.382 -1.631 1.00 94.94 82 LEU A CA 1
ATOM 672 C C . LEU A 1 82 ? 4.012 -9.494 -1.744 1.00 94.94 82 LEU A C 1
ATOM 674 O O . LEU A 1 82 ? 3.437 -9.118 -2.765 1.00 94.94 82 LEU A O 1
ATOM 678 N N . GLY A 1 83 ? 3.351 -9.965 -0.681 1.00 94.50 83 GLY A N 1
ATOM 679 C CA . GLY A 1 83 ? 1.892 -10.048 -0.599 1.00 94.50 83 GLY A CA 1
ATOM 680 C C . GLY A 1 83 ? 1.225 -8.678 -0.711 1.00 94.50 83 GLY A C 1
ATOM 681 O O . GLY A 1 83 ? 0.338 -8.501 -1.545 1.00 94.50 83 GLY A O 1
ATOM 682 N N . ILE A 1 84 ? 1.710 -7.693 0.054 1.00 94.38 84 ILE A N 1
ATOM 683 C CA . ILE A 1 84 ? 1.211 -6.310 0.003 1.00 94.38 84 ILE A CA 1
ATOM 684 C C . ILE A 1 84 ? 1.375 -5.733 -1.403 1.00 94.38 84 ILE A C 1
ATOM 686 O O . ILE A 1 84 ? 0.427 -5.173 -1.944 1.00 94.38 84 ILE A O 1
ATOM 690 N N . ILE A 1 85 ? 2.548 -5.889 -2.017 1.00 95.00 85 ILE A N 1
ATOM 691 C CA . ILE A 1 85 ? 2.816 -5.398 -3.372 1.00 95.00 85 ILE A CA 1
ATOM 692 C C . ILE A 1 85 ? 1.827 -6.004 -4.373 1.00 95.00 85 ILE A C 1
ATOM 694 O O . ILE A 1 85 ? 1.194 -5.271 -5.126 1.00 95.00 85 ILE A O 1
ATOM 698 N N . ASN A 1 86 ? 1.650 -7.325 -4.357 1.00 92.94 86 ASN A N 1
ATOM 699 C CA . ASN A 1 86 ? 0.766 -8.016 -5.295 1.00 92.94 86 ASN A CA 1
ATOM 700 C C . ASN A 1 86 ? -0.712 -7.599 -5.135 1.00 92.94 86 ASN A 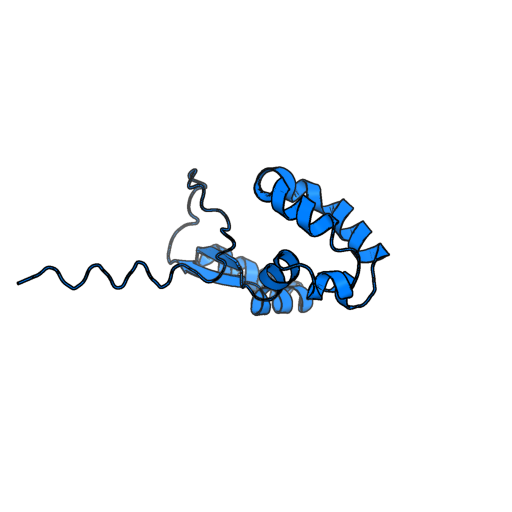C 1
ATOM 702 O O . ASN A 1 86 ? -1.461 -7.464 -6.110 1.00 92.94 86 ASN A O 1
ATOM 706 N N . GLU A 1 87 ? -1.142 -7.369 -3.894 1.00 93.19 87 GLU A N 1
ATOM 707 C CA . GLU A 1 87 ? -2.506 -6.944 -3.585 1.00 93.19 87 GLU A CA 1
ATOM 708 C C . GLU A 1 87 ? -2.743 -5.460 -3.900 1.00 93.19 87 GLU A C 1
ATOM 710 O O . GLU A 1 87 ? -3.804 -5.108 -4.413 1.00 93.19 87 GLU A O 1
ATOM 715 N N . ARG A 1 88 ? -1.766 -4.588 -3.621 1.00 94.00 88 ARG A N 1
ATOM 716 C CA . ARG A 1 88 ? -1.962 -3.130 -3.540 1.00 94.00 88 ARG A CA 1
AT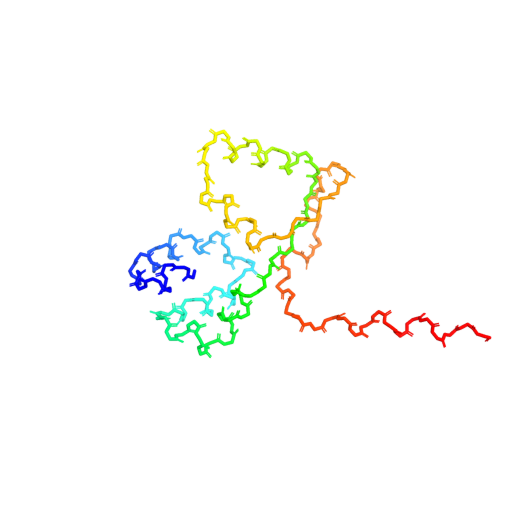OM 717 C C . ARG A 1 88 ? -1.324 -2.325 -4.657 1.00 94.00 88 ARG A C 1
ATOM 719 O O . ARG A 1 88 ? -1.662 -1.154 -4.796 1.00 94.00 88 ARG A O 1
ATOM 726 N N . ILE A 1 89 ? -0.435 -2.909 -5.451 1.00 95.31 89 ILE A N 1
ATOM 727 C CA . ILE A 1 89 ? 0.327 -2.180 -6.465 1.00 95.31 89 ILE A CA 1
ATOM 728 C C . ILE A 1 89 ? 0.102 -2.802 -7.839 1.00 95.31 89 ILE A C 1
ATOM 730 O O . ILE A 1 89 ? 0.069 -4.020 -8.007 1.00 95.31 89 ILE A O 1
ATOM 734 N N . ASN A 1 90 ? -0.055 -1.941 -8.836 1.00 95.38 90 ASN A N 1
ATOM 735 C CA . ASN A 1 90 ? -0.006 -2.292 -10.242 1.00 95.38 90 ASN A CA 1
ATOM 736 C C . ASN A 1 90 ? 1.240 -1.651 -10.863 1.00 95.38 90 ASN A C 1
ATOM 738 O O . ASN A 1 90 ? 1.307 -0.430 -11.023 1.00 95.38 90 ASN A O 1
ATOM 742 N N . PHE A 1 91 ? 2.240 -2.467 -11.194 1.00 95.25 91 PHE A N 1
ATOM 743 C CA . PHE A 1 91 ? 3.455 -1.972 -11.833 1.00 95.25 91 PHE A CA 1
ATOM 744 C C . PHE A 1 91 ? 3.260 -1.825 -13.337 1.00 95.25 91 PHE A C 1
ATOM 746 O O . PHE A 1 91 ? 2.958 -2.786 -14.041 1.00 95.25 91 PHE A O 1
ATOM 753 N N . GLN A 1 92 ? 3.500 -0.618 -13.834 1.00 94.44 92 GLN A N 1
ATOM 754 C CA . GLN A 1 92 ? 3.576 -0.319 -15.256 1.00 94.44 92 GLN A CA 1
ATOM 755 C C . GLN A 1 92 ? 5.051 -0.346 -15.652 1.00 94.44 92 GLN A C 1
ATOM 757 O O . GLN A 1 92 ? 5.759 0.657 -15.533 1.00 94.44 92 GLN A O 1
ATOM 762 N N . VAL A 1 93 ? 5.523 -1.533 -16.038 1.00 93.06 93 VAL A N 1
ATOM 763 C CA . VAL A 1 93 ? 6.938 -1.767 -16.336 1.00 93.06 93 VAL A CA 1
ATOM 764 C C . VAL A 1 93 ? 7.248 -1.339 -17.767 1.00 93.06 93 VAL A C 1
ATOM 766 O O . VAL A 1 93 ? 6.629 -1.833 -18.710 1.00 93.06 93 VAL A O 1
ATOM 769 N N . SER A 1 94 ? 8.203 -0.424 -17.935 1.00 89.56 94 SER A N 1
ATOM 770 C CA . SER A 1 94 ? 8.635 0.053 -19.249 1.00 89.56 94 SER A CA 1
ATOM 771 C C . SER A 1 94 ? 10.037 -0.455 -19.622 1.00 89.56 94 SER A C 1
ATOM 773 O O . SER A 1 94 ? 10.941 -0.495 -18.773 1.00 89.56 94 SER A O 1
ATOM 775 N N . PRO A 1 95 ? 10.257 -0.832 -20.899 1.00 79.31 95 PRO A N 1
ATOM 776 C CA . PRO A 1 95 ? 11.593 -1.106 -21.406 1.00 79.31 95 PRO A CA 1
ATOM 777 C C . PRO A 1 95 ? 12.341 0.227 -21.557 1.00 79.31 95 PRO A C 1
ATOM 779 O O . PRO A 1 95 ? 11.997 1.049 -22.402 1.00 79.31 95 PRO A O 1
ATOM 782 N N . GLY A 1 96 ? 13.346 0.474 -20.716 1.00 70.12 96 GLY A N 1
ATOM 783 C CA . GLY A 1 96 ? 14.126 1.714 -20.755 1.00 70.12 96 GLY A CA 1
ATOM 784 C C . GLY A 1 96 ? 15.031 1.904 -19.540 1.00 70.12 96 GLY A C 1
ATOM 785 O O . GLY A 1 96 ? 14.941 1.165 -18.560 1.00 70.12 96 GLY A O 1
ATOM 786 N N . GLN A 1 97 ? 15.924 2.894 -19.605 1.00 59.44 97 GLN A N 1
ATOM 787 C CA . GLN A 1 97 ? 16.700 3.348 -18.445 1.00 59.44 97 GLN A CA 1
ATOM 788 C C . GLN A 1 97 ? 15.751 3.960 -17.397 1.00 59.44 97 GLN A C 1
ATOM 790 O O . GLN A 1 97 ? 14.675 4.430 -17.775 1.00 59.44 97 GLN A O 1
ATOM 795 N N . PRO A 1 98 ? 16.101 3.953 -16.092 1.00 60.03 98 PRO A N 1
ATOM 796 C CA . PRO A 1 98 ? 15.303 4.640 -15.082 1.00 60.03 98 PRO A CA 1
ATOM 797 C C . PRO A 1 98 ? 15.061 6.065 -15.560 1.00 60.03 98 PRO A C 1
ATOM 799 O O . PRO A 1 98 ? 16.026 6.752 -15.907 1.00 60.03 98 PRO A O 1
ATOM 802 N N . ALA A 1 99 ? 13.794 6.478 -15.641 1.00 57.38 99 ALA A N 1
ATOM 803 C CA . ALA A 1 99 ? 13.489 7.861 -15.952 1.00 57.38 99 ALA A CA 1
ATOM 804 C C . ALA A 1 99 ? 14.286 8.715 -14.962 1.00 57.38 99 ALA A C 1
ATOM 806 O O . ALA A 1 99 ? 14.194 8.505 -13.749 1.00 57.38 99 ALA A O 1
ATOM 807 N N . SER A 1 100 ? 15.118 9.630 -15.467 1.00 50.19 100 SER A N 1
ATOM 808 C CA . SER A 1 100 ? 15.580 10.729 -14.632 1.00 50.19 100 SER A CA 1
ATOM 809 C C . SER A 1 100 ? 14.323 11.327 -14.022 1.00 50.19 100 SER A C 1
ATOM 811 O O . SER A 1 100 ? 13.374 11.560 -14.772 1.00 50.19 100 SER A O 1
ATOM 813 N N . ILE A 1 101 ? 14.309 11.495 -12.700 1.00 49.75 101 ILE A N 1
ATOM 814 C CA . ILE A 1 101 ? 13.344 12.291 -11.930 1.00 49.75 101 ILE A CA 1
ATOM 815 C C . ILE A 1 101 ? 13.249 13.689 -12.558 1.00 49.75 101 ILE A C 1
ATOM 817 O O . ILE A 1 101 ? 13.871 14.646 -12.119 1.00 49.75 101 ILE A O 1
ATOM 821 N N . SER A 1 102 ? 12.560 13.763 -13.686 1.00 41.31 102 SER A N 1
ATOM 822 C CA . SER A 1 102 ? 12.104 14.966 -14.335 1.00 41.31 102 SER A CA 1
ATOM 823 C C . SER A 1 102 ? 10.752 15.233 -13.715 1.00 41.31 102 SER A C 1
ATOM 825 O O . SER A 1 102 ? 9.968 14.304 -13.534 1.00 41.31 102 SER A O 1
ATOM 827 N N . ASP A 1 103 ? 10.570 16.495 -13.365 1.00 42.62 103 ASP A N 1
ATOM 828 C CA . ASP A 1 103 ? 9.530 17.148 -12.573 1.00 42.62 103 ASP A CA 1
ATOM 829 C C . ASP A 1 103 ? 8.105 16.991 -13.150 1.00 42.62 103 ASP A C 1
ATOM 831 O O . ASP A 1 103 ? 7.379 17.960 -13.355 1.00 42.62 103 ASP A O 1
ATOM 835 N N . ASP A 1 104 ? 7.713 15.764 -13.493 1.00 43.09 104 ASP A N 1
ATOM 836 C CA . ASP A 1 104 ? 6.365 15.420 -13.915 1.00 43.09 104 ASP A CA 1
ATOM 837 C C . ASP A 1 104 ? 5.573 15.108 -12.649 1.00 43.09 104 ASP A C 1
ATOM 839 O O . ASP A 1 104 ? 5.733 14.061 -12.014 1.00 43.09 104 ASP A O 1
ATOM 843 N N . ALA A 1 105 ? 4.769 16.085 -12.241 1.00 44.50 105 ALA A N 1
ATOM 844 C CA . ALA A 1 105 ? 3.887 16.073 -11.082 1.00 44.50 105 ALA A CA 1
ATOM 845 C C . ALA A 1 105 ? 2.720 15.065 -11.230 1.00 44.50 105 ALA A C 1
ATOM 847 O O . ALA A 1 105 ? 1.561 15.389 -10.987 1.00 44.50 105 ALA A O 1
ATOM 848 N N . GLU A 1 106 ? 3.037 13.823 -11.598 1.00 48.28 106 GLU A N 1
ATOM 849 C CA . GLU A 1 106 ? 2.173 12.642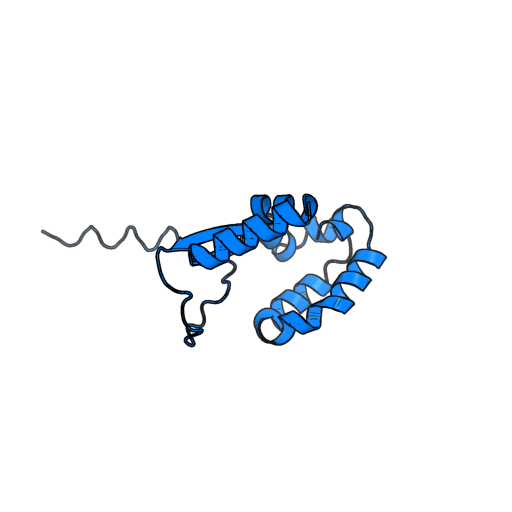 -11.567 1.00 48.28 106 GLU A CA 1
ATOM 850 C C . GLU A 1 106 ? 2.829 11.513 -10.750 1.00 48.28 106 GLU A C 1
ATOM 852 O O . GLU A 1 106 ? 2.767 10.330 -11.094 1.00 48.28 106 GLU A O 1
ATOM 857 N N . VAL A 1 107 ? 3.496 11.843 -9.643 1.00 53.91 107 VAL A N 1
ATOM 858 C CA . VAL A 1 107 ? 3.966 10.819 -8.703 1.00 53.91 107 VAL A CA 1
ATOM 859 C C . VAL A 1 107 ? 2.797 10.415 -7.806 1.00 53.91 107 VAL A C 1
ATOM 861 O O . VAL A 1 107 ? 2.446 11.091 -6.847 1.00 53.91 107 VAL A O 1
ATOM 864 N N . VAL A 1 108 ? 2.194 9.283 -8.178 1.00 51.94 108 VAL A N 1
ATOM 865 C CA . VAL A 1 108 ? 1.129 8.559 -7.468 1.00 51.94 108 VAL A CA 1
ATOM 866 C C . VAL A 1 108 ? -0.172 9.360 -7.334 1.00 51.94 108 VAL A C 1
ATOM 868 O O . VAL A 1 108 ? -0.558 9.827 -6.265 1.00 51.94 108 VAL A O 1
ATOM 871 N N . THR A 1 109 ? -0.918 9.460 -8.435 1.00 38.91 109 THR A N 1
ATOM 872 C CA . THR A 1 109 ? -2.343 9.790 -8.370 1.00 38.91 109 THR A CA 1
ATOM 873 C C . THR A 1 109 ? -3.121 8.567 -7.890 1.00 38.91 109 THR A C 1
ATOM 875 O O . THR A 1 109 ? -3.105 7.493 -8.499 1.00 38.91 109 THR A O 1
ATOM 878 N N . LEU A 1 110 ? -3.820 8.725 -6.767 1.00 42.47 110 LEU A N 1
ATOM 879 C CA . LEU A 1 110 ? -4.841 7.786 -6.328 1.00 42.47 110 LEU A CA 1
ATOM 880 C C . LEU A 1 110 ? -6.026 7.950 -7.283 1.00 42.47 110 LEU A C 1
ATOM 882 O O . LEU A 1 110 ? -6.906 8.781 -7.065 1.00 42.47 110 LEU A O 1
ATOM 886 N N . VAL A 1 111 ? -5.994 7.239 -8.411 1.00 41.38 111 VAL A N 1
ATOM 887 C CA . VAL A 1 111 ? -7.105 7.238 -9.366 1.00 41.38 111 VAL A CA 1
ATOM 888 C C . VAL A 1 111 ? -8.276 6.525 -8.696 1.00 41.38 111 VAL A C 1
ATOM 890 O O . VAL A 1 111 ? -8.391 5.301 -8.724 1.00 41.38 111 VAL A O 1
ATOM 893 N N . GLY A 1 112 ? -9.132 7.316 -8.051 1.00 36.50 112 GLY A N 1
ATOM 894 C CA . GLY A 1 112 ? -10.508 6.939 -7.783 1.00 36.50 112 GLY A CA 1
ATOM 895 C C . GLY A 1 112 ? -11.207 6.718 -9.119 1.00 36.50 112 GLY A C 1
ATOM 896 O O . GLY A 1 112 ? -11.102 7.542 -10.029 1.00 36.50 112 GLY A O 1
ATOM 897 N N . SER A 1 113 ? -11.862 5.571 -9.249 1.00 42.69 113 SER A N 1
ATOM 898 C CA . SER A 1 113 ? -12.643 5.147 -10.407 1.00 42.69 113 SER A CA 1
ATOM 899 C C . SER A 1 113 ? -13.513 6.289 -10.946 1.00 42.69 113 SER A C 1
ATOM 901 O O . SER A 1 113 ? -14.517 6.649 -10.337 1.00 42.69 113 SER A O 1
ATOM 903 N N . GLY A 1 114 ? -13.123 6.885 -12.076 1.00 43.22 114 GLY A N 1
ATOM 904 C CA . GLY A 1 114 ? -13.865 8.017 -12.639 1.00 43.22 114 GLY A CA 1
ATOM 905 C C . GLY A 1 114 ? -13.354 8.604 -13.955 1.00 43.22 114 GLY A C 1
ATOM 906 O O . GLY A 1 114 ? -13.845 9.654 -14.359 1.00 43.22 114 GLY A O 1
ATOM 907 N N . GLN A 1 115 ? -12.396 7.977 -14.647 1.00 42.72 115 GLN A N 1
ATOM 908 C CA . GLN A 1 115 ? -11.827 8.529 -15.891 1.00 42.72 115 GLN A CA 1
ATOM 909 C C . GLN A 1 115 ? -11.993 7.641 -17.134 1.00 42.72 115 GLN A C 1
ATOM 911 O O . GLN A 1 115 ? -11.432 7.949 -18.182 1.00 42.72 115 GLN A O 1
ATOM 916 N N . ASP A 1 116 ? -12.864 6.631 -17.090 1.00 41.69 116 ASP A N 1
ATOM 917 C CA . ASP A 1 116 ? -13.208 5.836 -18.283 1.00 41.69 116 ASP A CA 1
ATOM 918 C C . ASP A 1 116 ? -14.184 6.543 -19.249 1.00 41.69 116 ASP A C 1
ATOM 920 O O . ASP A 1 116 ? -14.495 6.023 -20.319 1.00 41.69 116 ASP A O 1
ATOM 924 N N . ALA A 1 117 ? -14.647 7.759 -18.936 1.00 36.56 117 ALA A N 1
ATOM 925 C CA . ALA A 1 117 ? -15.594 8.487 -19.788 1.00 36.56 117 ALA A CA 1
ATOM 926 C C . ALA A 1 117 ? -14.937 9.380 -20.864 1.00 36.56 117 ALA A C 1
ATOM 928 O O . ALA A 1 117 ? -15.602 9.755 -21.830 1.00 36.56 117 ALA A O 1
ATOM 929 N N . ALA A 1 118 ? -13.650 9.727 -20.745 1.00 42.53 118 ALA A N 1
ATOM 930 C CA . ALA A 1 118 ? -13.035 10.730 -21.626 1.00 42.53 118 ALA A CA 1
ATOM 931 C C . ALA A 1 118 ? -12.525 10.167 -22.970 1.00 42.53 118 ALA A C 1
ATOM 933 O O . ALA A 1 118 ? -12.433 10.906 -23.950 1.00 42.53 118 ALA A O 1
ATOM 934 N N . ASN A 1 119 ? -12.257 8.859 -23.065 1.00 42.69 119 ASN A N 1
ATOM 935 C CA . ASN A 1 119 ? -11.645 8.261 -24.261 1.00 42.69 119 ASN A CA 1
ATOM 936 C C . ASN A 1 119 ? -12.641 7.783 -25.336 1.00 42.69 119 ASN A C 1
ATOM 938 O O . ASN A 1 119 ? -12.217 7.382 -26.419 1.00 42.69 119 ASN A O 1
ATOM 942 N N . LEU A 1 120 ? -13.956 7.875 -25.101 1.00 42.16 120 LEU A N 1
ATOM 943 C CA . LEU A 1 120 ? -14.979 7.474 -26.083 1.00 42.16 120 LEU A CA 1
ATOM 944 C C . LEU A 1 120 ? -15.477 8.616 -26.988 1.00 42.16 120 LEU A C 1
ATOM 946 O O . LEU A 1 120 ? -16.190 8.359 -27.957 1.00 42.16 120 LEU A O 1
ATOM 950 N N . LEU A 1 121 ? -15.084 9.869 -26.737 1.00 41.78 121 LEU A N 1
ATOM 951 C CA . LEU A 1 121 ? -15.577 11.022 -27.507 1.00 41.78 121 LEU A CA 1
ATOM 952 C C . LEU A 1 121 ? -14.756 11.337 -28.768 1.00 41.78 121 LEU A C 1
ATOM 954 O O . LEU A 1 121 ? -15.239 12.056 -29.640 1.00 41.78 121 LEU A O 1
ATOM 958 N N . ASN A 1 122 ? -13.556 10.767 -28.923 1.00 49.53 122 ASN A N 1
ATOM 959 C CA . ASN A 1 122 ? -12.640 11.171 -29.997 1.00 49.53 122 ASN A CA 1
ATOM 960 C C . ASN A 1 122 ? -12.748 10.349 -31.301 1.00 49.53 122 ASN A C 1
ATOM 962 O O . ASN A 1 122 ? -11.958 10.548 -32.220 1.00 49.53 122 ASN A O 1
ATOM 966 N N . GLN A 1 123 ? -13.715 9.426 -31.417 1.00 46.69 123 GLN A N 1
ATOM 967 C CA . GLN A 1 123 ? -13.879 8.590 -32.624 1.00 46.69 123 GLN A CA 1
ATOM 968 C C . GLN A 1 123 ? -15.059 8.963 -33.534 1.00 46.69 123 GLN A C 1
ATOM 970 O O . GLN A 1 123 ? -15.257 8.305 -34.552 1.00 46.69 123 GLN A O 1
ATOM 975 N N . LYS A 1 124 ? -15.826 10.0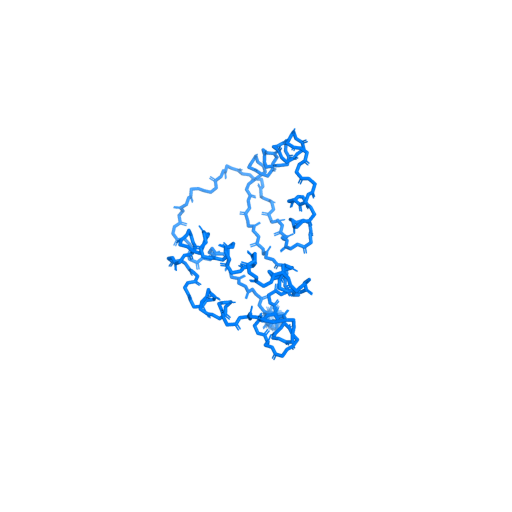25 -33.252 1.00 47.03 124 LYS A N 1
ATOM 976 C CA . LYS A 1 124 ? -17.040 10.344 -34.035 1.00 47.03 124 LYS A CA 1
ATOM 977 C C . LYS A 1 124 ? -16.970 11.614 -34.891 1.00 47.03 124 LYS A C 1
ATOM 979 O O . LYS A 1 124 ? -17.991 12.245 -35.134 1.00 47.03 124 LYS A O 1
ATOM 984 N N . GLY A 1 125 ? -15.780 11.965 -35.379 1.00 38.72 125 GLY A N 1
ATOM 985 C CA . GLY A 1 125 ? -15.555 13.153 -36.212 1.00 38.72 125 GLY A CA 1
ATOM 986 C C . GLY A 1 125 ? -14.678 12.898 -37.435 1.00 38.72 125 GLY A C 1
ATOM 987 O O . GLY A 1 125 ? -13.733 13.643 -37.664 1.00 38.72 125 GLY A O 1
ATOM 988 N N . LYS A 1 126 ? -14.939 11.827 -38.194 1.00 43.31 126 LYS A N 1
ATOM 989 C CA . LYS A 1 126 ? -14.423 11.665 -39.563 1.00 43.31 126 LYS A CA 1
ATOM 990 C C . LYS A 1 126 ? -15.530 11.123 -40.474 1.00 43.31 126 LYS A C 1
ATOM 992 O O . LYS A 1 126 ? -15.696 9.911 -40.615 1.00 43.31 126 LYS A O 1
ATOM 997 N N . HIS A 1 127 ? -16.293 12.041 -41.054 1.00 42.12 127 HIS A N 1
ATOM 998 C CA . HIS A 1 127 ? -16.977 11.874 -42.334 1.00 42.12 127 HIS A CA 1
ATOM 999 C C . HIS A 1 127 ? -16.785 13.160 -43.125 1.00 42.12 127 HIS A C 1
ATOM 1001 O O . HIS A 1 127 ? -16.923 14.233 -42.495 1.00 42.12 127 HIS A O 1
#